Protein AF-A0A2M6ZWY4-F1 (afdb_monomer_lite)

Structure (mmCIF, N/CA/C/O backbone):
data_AF-A0A2M6ZWY4-F1
#
_entry.id   AF-A0A2M6ZWY4-F1
#
loop_
_atom_site.group_PDB
_atom_site.id
_atom_site.type_symbol
_atom_site.label_atom_id
_atom_site.label_alt_id
_atom_site.label_comp_id
_atom_site.label_asym_id
_atom_site.label_entity_id
_atom_site.label_seq_id
_atom_site.pdbx_PDB_ins_code
_atom_site.Cartn_x
_atom_site.Cartn_y
_atom_site.Cartn_z
_atom_site.occupancy
_atom_site.B_iso_or_equiv
_atom_site.auth_seq_id
_atom_site.auth_comp_id
_atom_site.auth_asym_id
_atom_site.auth_atom_id
_atom_site.pdbx_PDB_model_num
ATOM 1 N N . ASP A 1 1 ? -21.224 12.021 16.997 1.00 60.72 1 ASP A N 1
ATOM 2 C CA . ASP A 1 1 ? -22.338 12.079 16.031 1.00 60.72 1 ASP A CA 1
ATOM 3 C C . ASP A 1 1 ? -21.860 11.967 14.589 1.00 60.72 1 ASP A C 1
ATOM 5 O O . ASP A 1 1 ? -22.085 12.871 13.799 1.00 60.72 1 ASP A O 1
ATOM 9 N N . GLU A 1 2 ? -21.207 10.860 14.227 1.00 77.94 2 GLU A N 1
ATOM 10 C CA . GLU A 1 2 ? -20.787 10.628 12.829 1.00 77.94 2 GLU A CA 1
ATOM 11 C C . GLU A 1 2 ? -21.722 9.673 12.070 1.00 77.94 2 GLU A C 1
ATOM 13 O O . GLU A 1 2 ? -21.655 9.579 10.849 1.00 77.94 2 GLU A O 1
ATOM 18 N N . PHE A 1 3 ? -22.647 9.008 12.773 1.00 81.62 3 PHE A N 1
ATOM 19 C CA . PHE A 1 3 ? -23.595 8.061 12.188 1.00 81.62 3 PHE A CA 1
ATOM 20 C C . PHE A 1 3 ? -25.042 8.497 12.427 1.00 81.62 3 PHE A C 1
ATOM 22 O O . PHE A 1 3 ? -25.393 8.967 13.507 1.00 81.62 3 PHE A O 1
ATOM 29 N N . ALA A 1 4 ? -25.886 8.310 11.408 1.00 92.94 4 ALA A N 1
ATOM 30 C CA . ALA A 1 4 ? -27.323 8.604 11.453 1.00 92.94 4 ALA A CA 1
ATOM 31 C C . ALA A 1 4 ? -28.158 7.518 12.167 1.00 92.94 4 ALA A C 1
ATOM 33 O O . ALA A 1 4 ? -29.368 7.670 12.319 1.00 92.94 4 ALA A O 1
ATOM 34 N N . ILE A 1 5 ? -27.516 6.421 12.572 1.00 94.44 5 ILE A N 1
ATOM 35 C CA . ILE A 1 5 ? -28.107 5.246 13.223 1.00 94.44 5 ILE A CA 1
ATOM 36 C C . ILE A 1 5 ? -27.433 5.003 14.572 1.00 94.44 5 ILE A C 1
ATOM 38 O O . ILE A 1 5 ? -26.383 5.581 14.861 1.00 94.44 5 ILE A O 1
ATOM 42 N N . ASN A 1 6 ? -28.028 4.146 15.402 1.00 92.94 6 ASN A N 1
ATOM 43 C CA . ASN A 1 6 ? -27.420 3.822 16.689 1.00 92.94 6 ASN A CA 1
ATOM 44 C C . ASN A 1 6 ? -26.194 2.903 16.521 1.00 92.94 6 ASN A C 1
ATOM 46 O O . ASN A 1 6 ? -26.048 2.203 15.520 1.00 92.94 6 ASN A O 1
ATOM 50 N N . GLU A 1 7 ? -25.315 2.898 17.523 1.00 89.56 7 GLU A N 1
ATOM 51 C CA . GLU A 1 7 ? -24.040 2.166 17.502 1.00 89.56 7 GLU A CA 1
ATOM 52 C C . GLU A 1 7 ? -24.200 0.678 17.165 1.00 89.56 7 GLU A C 1
ATOM 54 O O . GLU A 1 7 ? -23.427 0.124 16.386 1.00 89.56 7 GLU A O 1
ATOM 59 N N . LYS A 1 8 ? -25.237 0.030 17.701 1.00 90.75 8 LYS A N 1
ATOM 60 C CA . LYS A 1 8 ? -25.471 -1.398 17.486 1.00 90.75 8 LYS A CA 1
ATOM 61 C C . LYS A 1 8 ? -25.857 -1.695 16.037 1.00 90.75 8 LYS A C 1
ATOM 63 O O . LYS A 1 8 ? -25.343 -2.645 15.457 1.00 90.75 8 LYS A O 1
ATOM 68 N N . GLU A 1 9 ? -26.719 -0.866 15.452 1.00 91.88 9 GLU A N 1
ATOM 69 C CA . GLU A 1 9 ? -27.109 -0.981 14.042 1.00 91.88 9 GLU A CA 1
ATOM 70 C C . GLU A 1 9 ? -25.919 -0.741 13.107 1.00 91.88 9 GLU A C 1
ATOM 72 O O . GLU A 1 9 ? -25.778 -1.434 12.102 1.00 91.88 9 GLU A O 1
ATOM 77 N N . ALA A 1 10 ? -25.032 0.198 13.451 1.00 89.25 10 ALA A N 1
ATOM 78 C CA . ALA A 1 10 ? -23.809 0.433 12.691 1.00 89.25 10 ALA A CA 1
ATOM 79 C C . ALA A 1 10 ? -22.870 -0.782 12.725 1.00 89.25 10 ALA A C 1
ATOM 81 O O . ALA A 1 10 ? -22.402 -1.216 11.677 1.00 89.25 10 ALA A O 1
ATOM 82 N N . ILE A 1 11 ? -22.635 -1.374 13.900 1.00 85.75 11 ILE A N 1
ATOM 83 C CA . ILE A 1 11 ? -21.775 -2.561 14.036 1.00 85.75 11 ILE A CA 1
ATOM 84 C C . ILE A 1 11 ? -22.338 -3.753 13.246 1.00 85.75 11 ILE A C 1
ATOM 86 O O . ILE A 1 11 ? -21.579 -4.457 12.578 1.00 85.75 11 IL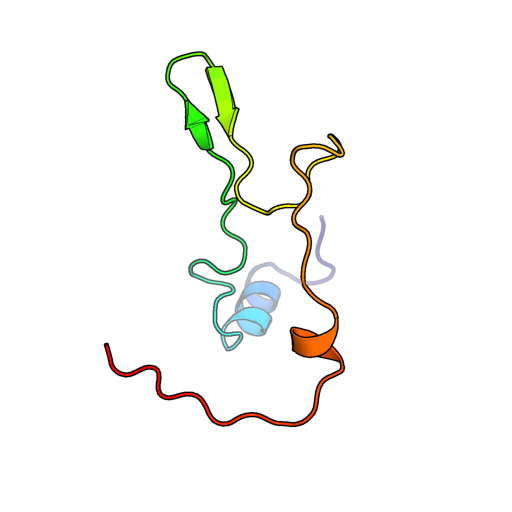E A O 1
ATOM 90 N N . ASP A 1 12 ? -23.657 -3.961 13.272 1.00 90.06 12 ASP A N 1
ATOM 91 C CA . ASP A 1 12 ? -24.297 -5.063 12.545 1.00 90.06 12 ASP A CA 1
ATOM 92 C C . ASP A 1 12 ? -24.118 -4.944 11.018 1.00 90.06 12 ASP A C 1
ATOM 94 O O . ASP A 1 12 ? -23.911 -5.961 10.356 1.00 90.06 12 ASP A O 1
ATOM 98 N N . LEU A 1 13 ? -24.107 -3.727 10.454 1.00 88.25 13 LEU A N 1
ATOM 99 C CA . LEU A 1 13 ? -23.845 -3.505 9.019 1.00 88.25 13 LEU A CA 1
ATOM 100 C C . LEU A 1 13 ? -22.430 -3.917 8.593 1.00 88.25 13 LEU A C 1
ATOM 102 O O . LEU A 1 13 ? -22.201 -4.294 7.444 1.00 88.25 13 LEU A O 1
ATOM 106 N N . PHE A 1 14 ? -21.477 -3.825 9.512 1.00 81.94 14 PHE A N 1
ATOM 107 C CA . PHE A 1 14 ? -20.062 -4.047 9.248 1.00 81.94 14 PHE A CA 1
ATOM 108 C C . PHE A 1 14 ? -19.597 -5.479 9.524 1.00 81.94 14 PHE A C 1
ATOM 110 O O . PHE A 1 14 ? -18.485 -5.853 9.148 1.00 81.94 14 PHE A O 1
ATOM 117 N N . LYS A 1 15 ? -20.442 -6.287 10.166 1.00 84.94 15 LYS A N 1
ATOM 118 C CA . LYS A 1 15 ? -20.103 -7.619 10.671 1.00 84.94 15 LYS A CA 1
ATOM 119 C C . LYS A 1 15 ? -19.562 -8.573 9.604 1.00 84.94 15 LYS A C 1
ATOM 121 O O . LYS A 1 15 ? -18.631 -9.324 9.885 1.00 84.94 15 LYS A O 1
ATOM 126 N N . ASP A 1 16 ? -20.130 -8.524 8.403 1.00 82.44 16 ASP A N 1
ATOM 127 C CA . ASP A 1 16 ? -19.797 -9.448 7.315 1.00 82.44 16 ASP A CA 1
ATOM 128 C C . ASP A 1 16 ? -18.753 -8.878 6.341 1.00 82.44 16 ASP A C 1
ATOM 130 O O . ASP A 1 16 ? -18.384 -9.543 5.373 1.00 82.44 16 ASP A O 1
ATOM 134 N N . ILE A 1 17 ? -18.256 -7.656 6.578 1.00 78.50 17 ILE A N 1
ATOM 135 C CA . ILE A 1 17 ? -17.220 -7.053 5.738 1.00 78.50 17 ILE A CA 1
ATOM 136 C C . ILE A 1 17 ? -15.860 -7.637 6.146 1.00 78.50 17 ILE A C 1
ATOM 138 O O . ILE A 1 17 ? -15.380 -7.371 7.255 1.00 78.50 17 ILE A O 1
ATOM 142 N N . PRO A 1 18 ? -15.196 -8.412 5.269 1.00 63.41 18 PRO A N 1
ATOM 143 C CA . PRO A 1 18 ? -13.875 -8.932 5.572 1.00 63.41 18 PRO A CA 1
ATOM 144 C C . PRO A 1 18 ? -12.890 -7.774 5.789 1.00 63.41 18 PRO A C 1
ATOM 146 O O . PRO A 1 18 ? -12.929 -6.756 5.101 1.00 63.41 18 PRO A O 1
ATOM 149 N N . PHE A 1 19 ? -12.001 -7.949 6.767 1.00 58.94 19 PHE A N 1
ATOM 150 C CA . PHE A 1 19 ? -10.909 -7.038 7.134 1.00 58.94 19 PHE A CA 1
ATOM 151 C C . PHE A 1 19 ? -11.253 -5.693 7.795 1.00 58.94 19 PHE A C 1
ATOM 153 O O . PHE A 1 19 ? -10.330 -5.020 8.264 1.00 58.94 19 PHE A O 1
ATOM 160 N N . LEU A 1 20 ? -12.532 -5.325 7.928 1.00 65.25 20 LEU A N 1
ATOM 161 C CA . LEU A 1 20 ? -12.918 -4.141 8.710 1.00 65.25 20 LEU A CA 1
ATOM 162 C C . LEU A 1 20 ? -12.620 -4.324 10.216 1.00 65.25 20 LEU A C 1
ATOM 164 O O . LEU A 1 20 ? -12.316 -3.362 10.910 1.00 65.25 20 LEU A O 1
ATOM 168 N N . ASN A 1 21 ? -12.624 -5.572 10.699 1.00 57.81 21 ASN A N 1
ATOM 169 C CA . ASN A 1 21 ? -12.404 -5.923 12.108 1.00 57.81 21 ASN A CA 1
ATOM 170 C C . ASN A 1 21 ? -10.967 -6.375 12.441 1.00 57.81 21 ASN A C 1
ATOM 172 O O . ASN A 1 21 ? -10.754 -6.927 13.520 1.00 57.81 21 ASN A O 1
ATOM 176 N N . GLY A 1 22 ? -9.985 -6.228 11.538 1.00 54.56 22 GLY A N 1
ATOM 177 C CA . GLY A 1 22 ? -8.680 -6.853 11.803 1.00 54.56 22 GLY A CA 1
ATOM 178 C C . GLY A 1 22 ? -7.504 -6.600 10.863 1.00 54.56 22 GLY A C 1
ATOM 179 O O . GLY A 1 22 ? -6.609 -7.439 10.855 1.00 54.56 22 GLY A O 1
ATOM 180 N N . GLY A 1 23 ? -7.454 -5.505 10.094 1.00 55.81 23 GLY A N 1
ATOM 181 C CA . GLY A 1 23 ? -6.139 -5.048 9.606 1.00 55.81 23 GLY A CA 1
ATOM 182 C C . GLY A 1 23 ? -6.056 -4.354 8.250 1.00 55.81 23 GLY A C 1
ATOM 183 O O . GLY A 1 23 ? -4.973 -3.901 7.903 1.00 55.81 23 GLY A O 1
ATOM 184 N N . LEU A 1 24 ? -7.140 -4.224 7.475 1.00 61.50 24 LEU A N 1
ATOM 185 C CA . LEU A 1 24 ? -7.042 -3.548 6.163 1.00 61.50 24 LEU A CA 1
ATOM 186 C C . LEU A 1 24 ? -6.861 -2.028 6.280 1.00 61.50 24 LEU A C 1
ATOM 188 O O . LEU A 1 24 ? -6.352 -1.395 5.364 1.00 61.50 24 LEU A O 1
ATOM 192 N N . PHE A 1 25 ? -7.248 -1.460 7.420 1.00 59.19 25 PHE A N 1
ATOM 193 C CA . PHE A 1 25 ? -7.131 -0.033 7.724 1.00 59.19 25 PHE A CA 1
ATOM 194 C C . PHE A 1 25 ? -6.119 0.249 8.833 1.00 59.19 25 PHE A C 1
ATOM 196 O O . PHE A 1 25 ? -6.114 1.347 9.387 1.00 59.19 25 PHE A O 1
ATOM 203 N N . ASP A 1 26 ? -5.299 -0.741 9.196 1.00 63.78 26 ASP A N 1
ATOM 204 C CA . ASP A 1 26 ? -4.280 -0.515 10.208 1.00 63.78 26 ASP A CA 1
ATOM 205 C C . ASP A 1 26 ? -3.227 0.431 9.634 1.00 63.78 26 ASP A C 1
ATOM 207 O O . ASP A 1 26 ? -2.750 0.257 8.507 1.00 63.78 26 ASP A O 1
ATOM 211 N N . CYS A 1 27 ? -2.900 1.474 10.391 1.00 67.94 27 CYS A N 1
ATOM 212 C CA . CYS A 1 27 ? -1.925 2.451 9.943 1.00 67.94 27 CYS A CA 1
ATOM 213 C C . CYS A 1 27 ? -0.557 1.764 9.870 1.00 67.94 27 CYS A C 1
ATOM 215 O O . CYS A 1 27 ? 0.005 1.364 10.890 1.00 67.94 27 CYS A O 1
ATOM 217 N N . LEU A 1 28 ? -0.023 1.610 8.656 1.00 73.00 28 LEU A N 1
ATOM 218 C CA . LEU A 1 28 ? 1.288 0.990 8.442 1.00 73.00 28 LEU A CA 1
ATOM 219 C C . LEU A 1 28 ? 2.446 1.910 8.851 1.00 73.00 28 LEU A C 1
ATOM 221 O O . LEU A 1 28 ? 3.596 1.465 8.903 1.00 73.00 28 LEU A O 1
ATOM 225 N N . ASP A 1 29 ? 2.150 3.173 9.159 1.00 81.12 29 ASP A N 1
ATOM 226 C CA . ASP A 1 29 ? 3.140 4.152 9.571 1.00 81.12 29 ASP A CA 1
ATOM 227 C C . ASP A 1 29 ? 3.574 3.900 11.016 1.00 81.12 29 ASP A C 1
ATOM 229 O O . ASP A 1 29 ? 2.759 3.836 11.938 1.00 81.12 29 ASP A O 1
ATOM 233 N N . LYS A 1 30 ? 4.886 3.776 11.227 1.00 83.56 30 LYS A N 1
ATOM 234 C CA . LYS A 1 30 ? 5.471 3.518 12.551 1.00 83.56 30 LYS A CA 1
ATOM 235 C C . LYS A 1 30 ? 6.450 4.612 12.926 1.00 83.56 30 LYS A C 1
ATOM 237 O O . LYS A 1 30 ? 7.251 5.045 12.103 1.00 83.56 30 LYS A O 1
ATOM 242 N N . GLU A 1 31 ? 6.421 5.035 14.179 1.00 88.88 31 GLU A N 1
ATOM 243 C CA . GLU A 1 31 ? 7.441 5.922 14.730 1.00 88.88 31 GLU A CA 1
ATOM 244 C C . GLU A 1 31 ? 8.685 5.106 15.108 1.00 88.88 31 GLU A C 1
ATOM 246 O O . GLU A 1 31 ? 8.571 4.002 15.644 1.00 88.88 31 GLU A O 1
ATOM 251 N N . ASN A 1 32 ? 9.873 5.609 14.775 1.00 86.94 32 ASN A N 1
ATOM 252 C CA . ASN A 1 32 ? 11.133 5.003 15.203 1.00 86.94 32 ASN A CA 1
ATOM 253 C C . ASN A 1 32 ? 11.576 5.536 16.581 1.00 86.94 32 ASN A C 1
ATOM 255 O O . ASN A 1 32 ? 11.012 6.499 17.096 1.00 86.94 32 ASN A O 1
ATOM 259 N N . ASP A 1 33 ? 12.647 4.965 17.140 1.00 90.88 33 ASP A N 1
ATOM 260 C CA . ASP A 1 33 ? 13.201 5.366 18.449 1.00 90.88 33 ASP A CA 1
ATOM 261 C C . ASP A 1 33 ? 13.670 6.839 18.513 1.00 90.88 33 ASP A C 1
ATOM 263 O O . ASP A 1 33 ? 13.906 7.378 19.592 1.00 90.88 33 ASP A O 1
ATOM 267 N N . GLU A 1 34 ? 13.805 7.508 17.364 1.00 91.94 34 GLU A N 1
ATOM 268 C CA . GLU A 1 34 ? 14.215 8.913 17.236 1.00 91.94 34 GLU A CA 1
ATOM 269 C C . GLU A 1 34 ? 13.021 9.877 17.094 1.00 91.94 34 GLU A C 1
ATOM 271 O O . GLU A 1 34 ? 13.216 11.076 16.881 1.00 91.94 34 GLU A O 1
ATOM 276 N N . GLY A 1 35 ? 11.787 9.374 17.178 1.00 87.88 35 GLY A N 1
ATOM 277 C CA . GLY A 1 35 ? 10.566 10.171 17.053 1.00 87.88 35 GLY A CA 1
ATOM 278 C C . GLY A 1 35 ? 10.181 10.521 15.610 1.00 87.88 35 GLY A C 1
ATOM 279 O O . GLY A 1 35 ? 9.453 11.481 15.342 1.00 87.88 35 GLY A O 1
ATOM 280 N N . LYS A 1 36 ? 10.726 9.797 14.629 1.00 87.25 36 LYS A N 1
ATOM 281 C CA . LYS A 1 36 ? 10.456 10.006 13.206 1.00 87.25 36 LYS A CA 1
ATOM 282 C C . LYS A 1 36 ? 9.463 8.973 12.697 1.00 87.25 36 LYS A C 1
ATOM 284 O O . LYS A 1 36 ? 9.703 7.772 12.777 1.00 87.25 36 LYS A O 1
ATOM 289 N N . VAL A 1 37 ? 8.402 9.460 12.058 1.00 85.56 37 VAL A N 1
ATOM 290 C CA . VAL A 1 37 ? 7.411 8.623 11.374 1.00 85.56 37 VAL A CA 1
ATOM 291 C C . VAL A 1 37 ? 8.006 8.027 10.093 1.00 85.56 37 VAL A C 1
ATOM 293 O O . VAL A 1 37 ? 8.497 8.745 9.210 1.00 85.56 37 VAL A O 1
ATOM 296 N N . LEU A 1 38 ? 7.979 6.701 10.006 1.00 85.19 38 LEU A N 1
ATOM 297 C CA . LEU A 1 38 ? 8.317 5.908 8.835 1.00 85.19 38 LEU A CA 1
ATOM 298 C C . LEU A 1 38 ? 7.029 5.591 8.081 1.00 85.19 38 LEU A C 1
ATOM 300 O O . LEU A 1 38 ? 6.185 4.867 8.591 1.00 85.19 38 LEU A O 1
ATOM 304 N N . TYR A 1 39 ? 6.925 6.127 6.867 1.00 83.50 39 TYR A N 1
ATOM 305 C CA . TYR A 1 39 ? 5.791 5.908 5.977 1.00 83.50 39 TYR A CA 1
ATOM 306 C C . TYR A 1 39 ? 6.059 4.695 5.090 1.00 83.50 39 TYR A C 1
ATOM 308 O O . TYR A 1 39 ? 7.018 4.717 4.308 1.00 83.50 39 TYR A O 1
ATOM 316 N N . ALA A 1 40 ? 5.254 3.645 5.233 1.00 77.88 40 ALA A N 1
ATOM 317 C CA . ALA A 1 40 ? 5.413 2.381 4.502 1.00 77.88 40 ALA A CA 1
ATOM 318 C C . ALA A 1 40 ? 4.380 2.196 3.373 1.00 77.88 40 ALA A C 1
ATOM 320 O O . ALA A 1 40 ? 4.428 1.207 2.647 1.00 77.88 40 ALA A O 1
ATOM 321 N N . ASP A 1 41 ? 3.471 3.154 3.215 1.00 75.06 41 ASP A N 1
ATOM 322 C CA . ASP A 1 41 ? 2.342 3.121 2.283 1.00 75.06 41 ASP A CA 1
ATOM 323 C C . ASP A 1 41 ? 2.699 3.493 0.827 1.00 75.06 41 ASP A C 1
ATOM 325 O O . ASP A 1 41 ? 1.929 3.242 -0.097 1.00 75.06 41 ASP A O 1
ATOM 329 N N . GLY A 1 42 ? 3.875 4.089 0.602 1.00 75.75 42 GLY A N 1
ATOM 330 C CA . GLY A 1 42 ? 4.325 4.554 -0.712 1.00 75.75 42 GLY A CA 1
ATOM 331 C C . GLY A 1 42 ? 3.733 5.896 -1.168 1.00 75.75 42 GLY A C 1
ATOM 332 O O . GLY A 1 42 ? 4.124 6.388 -2.232 1.00 75.75 42 GLY A O 1
ATOM 333 N N . PHE A 1 43 ? 2.881 6.550 -0.366 1.00 81.12 43 PHE A N 1
ATOM 334 C CA . PHE A 1 43 ? 2.196 7.815 -0.689 1.00 81.12 43 PHE A CA 1
ATOM 335 C C . PHE A 1 43 ? 2.995 9.064 -0.271 1.00 81.12 43 PHE A C 1
ATOM 337 O O . PHE A 1 43 ? 2.449 10.103 0.115 1.00 81.12 43 PHE A O 1
ATOM 344 N N . SER A 1 44 ? 4.326 9.003 -0.359 1.00 84.38 44 SER A N 1
ATOM 345 C CA . SER A 1 44 ? 5.180 10.119 0.050 1.00 84.38 44 SER A CA 1
ATOM 346 C C . SER A 1 44 ? 4.954 11.374 -0.803 1.00 84.38 44 SER A C 1
ATOM 348 O O . SER A 1 44 ? 4.839 11.318 -2.024 1.00 84.38 44 SER A O 1
ATOM 350 N N . ARG A 1 45 ? 5.006 12.557 -0.179 1.00 85.81 45 ARG A N 1
ATOM 351 C CA . ARG A 1 45 ? 5.103 13.840 -0.908 1.00 85.81 45 ARG A CA 1
ATOM 352 C C . ARG A 1 45 ? 6.515 14.133 -1.422 1.00 85.81 45 ARG A C 1
ATOM 354 O O . ARG A 1 45 ? 6.701 15.078 -2.180 1.00 85.81 45 ARG A O 1
ATOM 361 N N . ASN A 1 46 ? 7.520 13.372 -0.983 1.00 88.56 46 ASN A N 1
ATOM 362 C CA . ASN A 1 46 ? 8.887 13.510 -1.472 1.00 88.56 46 ASN A CA 1
ATOM 363 C C . ASN A 1 46 ? 9.040 12.713 -2.777 1.00 88.56 46 ASN A C 1
ATOM 365 O O . ASN A 1 46 ? 8.982 11.485 -2.711 1.00 88.56 46 ASN A O 1
ATOM 369 N N . PRO A 1 47 ? 9.336 13.358 -3.922 1.00 89.00 47 PRO A N 1
ATOM 370 C CA . PRO A 1 47 ? 9.460 12.6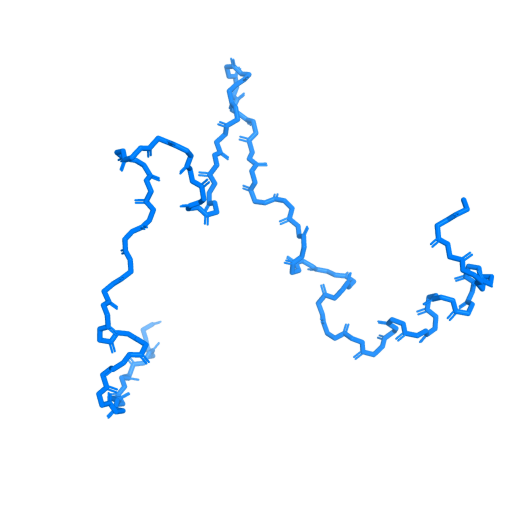68 -5.207 1.00 89.00 47 PRO A CA 1
ATOM 371 C 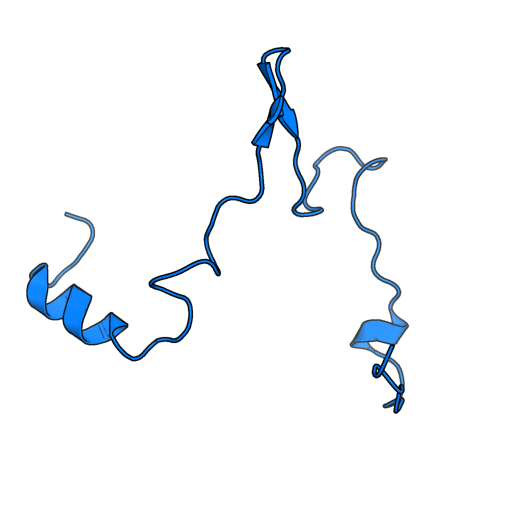C . PRO A 1 47 ? 10.488 11.529 -5.210 1.00 89.00 47 PRO A C 1
ATOM 373 O O . PRO A 1 47 ? 10.330 10.548 -5.923 1.00 89.00 47 PRO A O 1
ATOM 376 N N . LYS A 1 48 ? 11.536 11.614 -4.378 1.00 89.06 48 LYS A N 1
ATOM 377 C CA . LYS A 1 48 ? 12.567 10.565 -4.263 1.00 89.06 48 LYS A CA 1
ATOM 378 C C . LYS A 1 48 ? 12.110 9.327 -3.481 1.00 89.06 48 LYS A C 1
ATOM 380 O O . LYS A 1 48 ? 12.859 8.360 -3.408 1.00 89.06 48 LYS A O 1
ATOM 385 N N . LYS A 1 49 ? 10.955 9.393 -2.819 1.00 85.25 49 LYS A N 1
ATOM 386 C CA . LYS A 1 49 ? 10.400 8.338 -1.956 1.00 85.25 49 LYS A CA 1
ATOM 387 C C . LYS A 1 49 ? 8.988 7.921 -2.372 1.00 85.25 49 LYS A C 1
ATOM 389 O O . LYS A 1 49 ? 8.302 7.263 -1.599 1.00 85.25 49 LYS A O 1
ATOM 394 N N . GLN A 1 50 ? 8.538 8.356 -3.543 1.00 87.62 50 GLN A N 1
ATOM 395 C CA . GLN A 1 50 ? 7.273 7.914 -4.113 1.00 87.62 50 GLN A CA 1
ATOM 396 C C . GLN A 1 50 ? 7.446 6.522 -4.704 1.00 87.62 50 GLN A C 1
ATOM 398 O O . GLN A 1 50 ? 8.450 6.251 -5.367 1.00 87.62 50 GLN A O 1
ATOM 403 N N . ALA A 1 51 ? 6.473 5.648 -4.457 1.00 85.56 51 ALA A N 1
ATOM 404 C CA . ALA A 1 51 ? 6.414 4.375 -5.153 1.00 85.56 51 ALA A CA 1
ATOM 405 C C . ALA A 1 51 ? 6.167 4.630 -6.649 1.00 85.56 51 ALA A C 1
ATOM 407 O O . ALA A 1 51 ? 5.316 5.439 -7.019 1.00 85.56 51 ALA A O 1
ATOM 408 N N . ILE A 1 52 ? 6.921 3.941 -7.504 1.00 87.12 52 ILE A N 1
ATOM 409 C CA . ILE A 1 52 ? 6.704 3.930 -8.951 1.00 87.12 52 ILE A CA 1
ATOM 410 C C . ILE A 1 52 ? 6.239 2.527 -9.295 1.00 87.12 52 ILE A C 1
ATOM 412 O O . ILE A 1 52 ? 6.977 1.565 -9.084 1.00 87.12 52 ILE A O 1
ATOM 416 N N . VAL A 1 53 ? 5.016 2.423 -9.804 1.00 87.00 53 VAL A N 1
ATOM 417 C CA . VAL A 1 53 ? 4.448 1.149 -10.236 1.00 87.00 53 VAL A CA 1
ATOM 418 C C . VAL A 1 53 ? 4.519 1.093 -11.762 1.00 87.00 53 VAL A C 1
ATOM 420 O O . VAL A 1 53 ? 3.978 1.990 -12.406 1.00 87.00 53 VAL A O 1
ATOM 423 N N . PRO A 1 54 ? 5.218 0.109 -12.352 1.00 91.19 54 PRO A N 1
ATOM 424 C CA . PRO A 1 54 ? 5.280 -0.043 -13.801 1.00 91.19 54 PRO A CA 1
ATOM 425 C C . PRO A 1 54 ? 3.902 -0.220 -14.447 1.00 91.19 54 PRO A C 1
ATOM 427 O O . PRO A 1 54 ? 3.090 -1.008 -13.965 1.00 91.19 54 PRO A O 1
ATOM 430 N N . ASP A 1 55 ? 3.679 0.439 -15.586 1.00 92.44 55 ASP A N 1
ATOM 431 C CA . ASP A 1 55 ? 2.391 0.423 -16.295 1.00 92.44 55 ASP A CA 1
ATOM 432 C C . ASP A 1 55 ? 1.910 -0.989 -16.649 1.00 92.44 55 ASP A C 1
ATOM 434 O O . ASP A 1 55 ? 0.719 -1.274 -16.558 1.00 92.44 55 ASP A O 1
ATOM 438 N N . PHE A 1 56 ? 2.820 -1.898 -17.012 1.00 91.94 56 PHE A N 1
ATOM 439 C CA . PHE A 1 56 ? 2.452 -3.258 -17.417 1.00 91.94 56 PHE A CA 1
ATOM 440 C C . PHE A 1 56 ? 1.760 -4.056 -16.300 1.00 91.94 56 PHE A C 1
ATOM 442 O O . PHE A 1 56 ? 1.007 -4.973 -16.604 1.00 91.94 56 PHE A O 1
ATOM 449 N N . LEU A 1 57 ? 1.951 -3.691 -15.024 1.00 87.69 57 LEU A N 1
ATOM 450 C CA . LEU A 1 57 ? 1.261 -4.347 -13.907 1.00 87.69 57 LEU A CA 1
ATOM 451 C C . LEU A 1 57 ? -0.252 -4.080 -13.906 1.00 87.69 57 LEU A C 1
ATOM 453 O O . LEU A 1 57 ? -1.002 -4.867 -13.338 1.00 87.69 57 LEU A O 1
ATOM 457 N N . PHE A 1 58 ? -0.703 -2.983 -14.525 1.00 89.25 58 PHE A N 1
ATOM 458 C CA . PHE A 1 58 ? -2.124 -2.619 -14.614 1.00 89.25 58 PHE A CA 1
ATOM 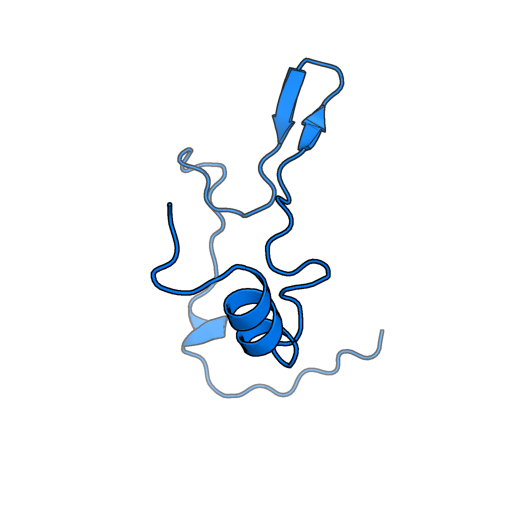459 C C . PHE A 1 58 ? -2.674 -2.651 -16.040 1.00 89.25 58 PHE A C 1
ATOM 461 O O . PHE A 1 58 ? -3.876 -2.821 -16.230 1.00 89.25 58 PHE A O 1
ATOM 468 N N . PHE A 1 59 ? -1.810 -2.445 -17.032 1.00 92.88 59 PHE A N 1
ATOM 469 C CA . PHE A 1 59 ? -2.185 -2.256 -18.434 1.00 92.88 59 PHE A CA 1
ATOM 470 C C . PHE A 1 59 ? -1.487 -3.242 -19.383 1.00 92.88 59 PHE A C 1
ATOM 472 O O . PHE A 1 59 ? -1.552 -3.063 -20.599 1.00 92.88 59 PHE A O 1
ATOM 479 N N . GLY A 1 60 ? -0.781 -4.239 -18.846 1.00 90.62 60 GLY A N 1
ATOM 480 C CA . GLY A 1 60 ? -0.180 -5.323 -19.618 1.00 90.62 60 GLY A CA 1
ATOM 481 C C . GLY A 1 60 ? -1.190 -6.402 -20.005 1.00 90.62 60 GLY A C 1
ATOM 482 O O . GLY A 1 60 ? -2.354 -6.371 -19.606 1.00 90.62 60 GLY A O 1
ATOM 483 N N . GLU A 1 61 ? -0.729 -7.363 -20.802 1.00 94.25 61 GLU A N 1
ATOM 484 C CA . GLU A 1 61 ? -1.485 -8.590 -21.057 1.00 94.25 61 GLU A CA 1
ATOM 485 C C . GLU A 1 61 ? -1.509 -9.473 -19.800 1.00 94.25 61 GLU A C 1
ATOM 487 O O . GLU A 1 61 ? -0.671 -9.332 -18.909 1.00 94.25 61 GLU A O 1
ATOM 492 N N . GLU A 1 62 ? -2.483 -10.381 -19.710 1.00 91.81 62 GLU A N 1
ATOM 493 C CA . GLU A 1 62 ? -2.553 -11.316 -18.587 1.00 91.81 62 GLU A CA 1
ATOM 494 C C . GLU A 1 62 ? -1.345 -12.261 -18.594 1.00 91.81 62 GLU A C 1
ATOM 496 O O . GLU A 1 62 ? -1.111 -12.996 -19.554 1.00 91.81 62 GLU A O 1
ATOM 501 N N . GLU A 1 63 ? -0.609 -12.283 -17.484 1.00 89.38 63 GLU A N 1
ATOM 502 C CA . GLU A 1 63 ? 0.513 -13.191 -17.271 1.00 89.38 63 GLU A CA 1
ATOM 503 C C . GLU A 1 63 ? 0.204 -14.152 -16.121 1.00 89.38 63 GLU A C 1
ATOM 505 O O . GLU A 1 63 ? -0.267 -13.759 -15.053 1.00 89.3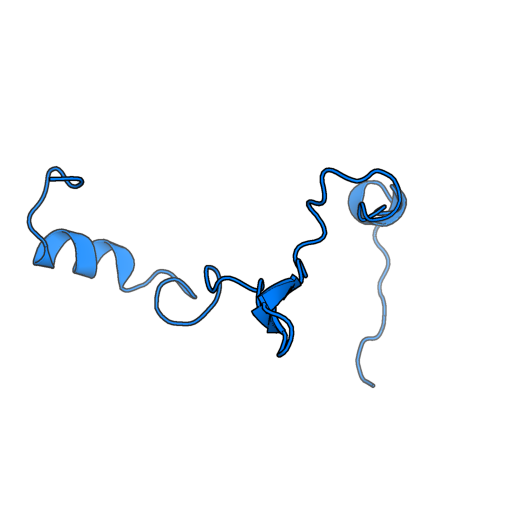8 63 GLU A O 1
ATOM 510 N N . THR A 1 64 ? 0.482 -15.440 -16.330 1.00 91.81 64 THR A N 1
ATOM 511 C CA . THR A 1 64 ? 0.436 -16.437 -15.255 1.00 91.81 64 THR A CA 1
ATOM 512 C C . THR A 1 64 ? 1.821 -16.554 -14.642 1.00 91.81 64 THR A C 1
ATOM 514 O O . THR A 1 64 ? 2.768 -16.951 -15.320 1.00 91.81 64 THR A O 1
ATOM 517 N N . VAL A 1 65 ? 1.926 -16.236 -13.355 1.00 87.69 65 VAL A N 1
ATOM 518 C CA . VAL A 1 65 ? 3.166 -16.337 -12.582 1.00 87.69 65 VAL A CA 1
ATOM 519 C C . VAL A 1 65 ? 2.978 -17.375 -11.483 1.00 87.69 65 VAL A C 1
ATOM 521 O O . VAL A 1 65 ? 1.946 -17.392 -10.813 1.00 87.69 65 VAL A O 1
ATOM 524 N N . ASP A 1 66 ? 3.966 -18.250 -11.311 1.00 89.50 66 ASP A N 1
ATOM 525 C CA . ASP A 1 66 ? 4.011 -19.178 -10.183 1.00 89.50 66 ASP A CA 1
ATOM 526 C C . ASP A 1 66 ? 4.498 -18.442 -8.926 1.00 89.50 66 ASP A C 1
ATOM 528 O O . ASP A 1 66 ? 5.533 -17.778 -8.951 1.00 89.50 66 ASP A O 1
ATOM 532 N N . LEU A 1 67 ? 3.727 -18.537 -7.843 1.00 88.62 67 LEU A N 1
ATOM 533 C CA . LEU A 1 67 ? 3.979 -17.853 -6.572 1.00 88.62 67 LEU A CA 1
ATOM 534 C C . LEU A 1 67 ? 4.382 -18.825 -5.450 1.00 88.62 67 LEU A C 1
ATOM 536 O O . LEU A 1 67 ? 4.408 -18.418 -4.291 1.00 88.62 67 LEU A O 1
ATOM 540 N N . SER A 1 68 ? 4.638 -20.104 -5.749 1.00 89.50 68 SER A N 1
ATOM 541 C CA . SER A 1 68 ? 4.847 -21.142 -4.730 1.00 89.50 68 SER A CA 1
ATOM 542 C C . SER A 1 68 ? 6.282 -21.260 -4.183 1.00 89.50 68 SER A C 1
ATOM 544 O O . SER A 1 68 ? 6.770 -22.382 -4.033 1.00 89.50 68 SER A O 1
ATOM 546 N N . GLU A 1 69 ? 6.962 -20.151 -3.879 1.00 57.34 69 GLU A N 1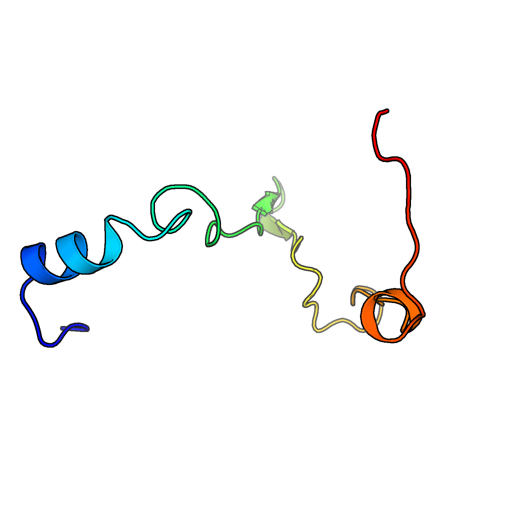
ATOM 547 C CA . GLU A 1 69 ? 8.197 -20.199 -3.062 1.00 57.34 69 GLU A CA 1
ATOM 548 C C . GLU A 1 69 ? 7.913 -20.193 -1.553 1.00 57.34 69 GLU A C 1
ATOM 550 O O . GLU A 1 69 ? 7.057 -19.399 -1.096 1.00 57.34 69 GLU A O 1
#

Secondary structure (DSSP, 8-state):
---SS-HHHHHHHHTTSTTTTTTTT----EE-TTS-EE--SS--SSGGG-----THHHHS---------

pLDDT: mean 82.36, std 11.09, range [54.56, 94.44]

Foldseek 3Di:
DPDPDDPVVVCVVCVPPPPPPPDPPPQPWDQDPVRDIDHPPQPDPDPVSHDDDDPCVPPNDDDDDDPPD

Radius of gyration: 19.16 Å; chains: 1; bounding box: 42×35×40 Å

Sequence (69 aa):
DEFAINEKEAIDLFKDIPFLNGGLFDCLDKENDEGKVLYADGFSRNPKKQAIVPDFLFFGEEETVDLSE